Protein AF-A0A544ZKD7-F1 (afdb_monomer_lite)

Secondary structure (DSSP, 8-state):
--THHHHHHHHHHHTTT-PPP--TTEEEEEEEE-TTT--EEEEEEEPPPHHHHTTS----HHHH-------TT-EEEETTTTEEEETTEEE---HHHHHHHHHHHHSTT-EEEHHHHHHHHH----TTTHHHHHHHHHHHHHHHGGGGGGEEEETTTEEEE------

pLDDT: mean 72.64, std 19.74, range [38.5, 96.94]

Structure (mmCIF, N/CA/C/O backbone):
data_AF-A0A544ZKD7-F1
#
_entry.id   AF-A0A544ZKD7-F1
#
loop_
_atom_site.group_PDB
_atom_site.id
_atom_site.type_symbol
_atom_site.label_atom_id
_atom_site.label_alt_id
_atom_site.label_comp_id
_atom_site.label_asym_id
_atom_site.label_entity_id
_atom_site.label_seq_id
_atom_site.pdbx_PDB_ins_code
_atom_site.Cartn_x
_atom_site.Cartn_y
_atom_site.Cartn_z
_atom_site.occupancy
_atom_site.B_iso_or_equiv
_atom_site.auth_seq_id
_atom_site.auth_comp_id
_atom_site.auth_asym_id
_atom_site.auth_atom_id
_atom_site.pdbx_PDB_model_num
ATOM 1 N N . MET A 1 1 ? -15.721 11.057 -31.402 1.00 41.00 1 MET A N 1
ATOM 2 C CA . MET A 1 1 ? -16.627 9.895 -31.248 1.00 41.00 1 MET A CA 1
ATOM 3 C C . MET A 1 1 ? -17.469 10.115 -29.990 1.00 41.00 1 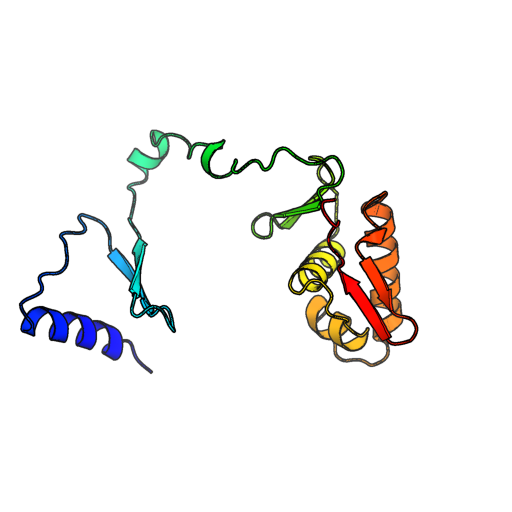MET A C 1
ATOM 5 O O . MET A 1 1 ? -17.256 9.462 -28.987 1.00 41.00 1 MET A O 1
ATOM 9 N N . SER A 1 2 ? -18.154 11.242 -29.825 1.00 38.53 2 SER A N 1
ATOM 10 C CA . SER A 1 2 ? -19.281 11.893 -30.520 1.00 38.53 2 SER A CA 1
ATOM 11 C C . SER A 1 2 ? -20.596 11.571 -29.805 1.00 38.53 2 SER A C 1
ATOM 13 O O . SER A 1 2 ? -21.111 10.464 -29.910 1.00 38.53 2 SER A O 1
ATOM 15 N N . HIS A 1 3 ? -21.087 12.584 -29.079 1.00 41.56 3 HIS A N 1
ATOM 16 C CA . HIS A 1 3 ? -22.333 12.727 -28.305 1.00 41.56 3 HIS A CA 1
ATOM 17 C C . HIS A 1 3 ? -23.618 12.206 -28.981 1.00 41.56 3 HIS A C 1
ATOM 19 O O . HIS A 1 3 ? -24.667 12.136 -28.346 1.00 41.56 3 HIS A O 1
ATOM 25 N N . GLN A 1 4 ? -23.536 11.824 -30.253 1.00 40.91 4 GLN A N 1
ATOM 26 C CA . GLN A 1 4 ? -24.646 11.381 -31.082 1.00 40.91 4 GLN A CA 1
ATOM 27 C C . GLN A 1 4 ? -25.286 10.075 -30.587 1.00 40.91 4 GLN A C 1
ATOM 29 O O . GLN A 1 4 ? -26.497 9.916 -30.667 1.00 40.91 4 GLN A O 1
ATOM 34 N N . ASN A 1 5 ? -24.500 9.175 -29.986 1.00 44.25 5 ASN A N 1
ATOM 35 C CA . ASN A 1 5 ? -24.995 7.854 -29.580 1.00 44.25 5 ASN A CA 1
ATOM 36 C C . ASN A 1 5 ? -26.015 7.898 -28.425 1.00 44.25 5 ASN A C 1
ATOM 38 O O . ASN A 1 5 ? -26.794 6.962 -28.267 1.00 44.25 5 ASN A O 1
ATOM 42 N N . VAL A 1 6 ? -26.001 8.955 -27.603 1.00 49.16 6 VAL A N 1
ATOM 43 C CA . VAL A 1 6 ? -26.881 9.077 -26.425 1.00 49.16 6 VAL A CA 1
ATOM 44 C C . VAL A 1 6 ? -28.243 9.652 -26.813 1.00 49.16 6 VAL A C 1
ATOM 46 O O . VAL A 1 6 ? -29.266 9.157 -26.349 1.00 49.16 6 VAL A O 1
ATOM 49 N N . ILE A 1 7 ? -28.266 10.648 -27.702 1.00 54.66 7 ILE A N 1
ATOM 50 C CA . ILE A 1 7 ? -29.507 11.260 -28.198 1.00 54.66 7 ILE A CA 1
ATOM 51 C C . ILE A 1 7 ? -30.290 10.246 -29.045 1.00 54.66 7 ILE A C 1
ATOM 53 O O . ILE A 1 7 ? -31.476 10.036 -28.792 1.00 54.66 7 ILE A O 1
ATOM 57 N N . ASP A 1 8 ? -29.610 9.522 -29.941 1.00 51.91 8 ASP A N 1
ATOM 58 C CA . ASP A 1 8 ? -30.237 8.494 -30.785 1.00 51.91 8 ASP A CA 1
ATOM 59 C C . ASP A 1 8 ? -30.864 7.354 -29.960 1.00 51.91 8 ASP A C 1
ATOM 61 O O . ASP A 1 8 ? -31.892 6.792 -30.340 1.00 51.91 8 ASP A O 1
ATOM 65 N N . PHE A 1 9 ? -30.274 7.005 -28.809 1.00 54.34 9 PHE A N 1
ATOM 66 C CA . PHE A 1 9 ? -30.819 5.980 -27.912 1.00 54.34 9 PHE A CA 1
ATOM 67 C C . PHE A 1 9 ? -32.106 6.441 -27.211 1.00 54.34 9 PHE A C 1
ATOM 69 O O . PHE A 1 9 ? -33.032 5.647 -27.032 1.00 54.34 9 PHE A O 1
ATOM 76 N N . VAL A 1 10 ? -32.178 7.719 -26.829 1.00 54.19 10 VAL A N 1
ATOM 77 C CA . VAL A 1 10 ? -33.346 8.313 -26.158 1.00 54.19 10 VAL A CA 1
ATOM 78 C C . VAL A 1 10 ? -34.516 8.482 -27.133 1.00 54.19 10 VAL A C 1
ATOM 80 O O . VAL A 1 10 ? -35.651 8.155 -26.783 1.00 54.19 10 VAL A O 1
ATOM 83 N N . GLU A 1 11 ? -34.245 8.913 -28.365 1.00 53.81 11 GLU A N 1
ATOM 84 C CA . GLU A 1 11 ? -35.252 9.061 -29.428 1.00 53.81 11 GLU A CA 1
ATOM 85 C C . GLU A 1 11 ? -35.857 7.702 -29.818 1.00 53.81 11 GLU A C 1
ATOM 87 O O . GLU A 1 11 ? -37.075 7.523 -29.790 1.00 53.81 11 GLU A O 1
ATOM 92 N N . ARG A 1 12 ? -35.010 6.688 -30.047 1.00 58.94 12 ARG A N 1
ATOM 93 C CA . ARG A 1 12 ? -35.439 5.337 -30.452 1.00 58.94 12 ARG A CA 1
ATOM 94 C C . ARG A 1 12 ? -36.296 4.623 -29.394 1.00 58.94 12 ARG A C 1
ATOM 96 O O . ARG A 1 12 ? -37.021 3.681 -29.715 1.00 58.94 12 ARG A O 1
ATOM 103 N N . ARG A 1 13 ? -36.222 5.043 -28.123 1.00 55.56 13 ARG A N 1
ATOM 104 C CA . ARG A 1 13 ? -37.064 4.513 -27.035 1.00 55.56 13 ARG A CA 1
ATOM 105 C C . ARG A 1 13 ? -38.445 5.171 -26.976 1.00 55.56 13 ARG A C 1
ATOM 107 O O . ARG A 1 13 ? -39.405 4.487 -26.626 1.00 55.56 13 ARG A O 1
ATOM 114 N N . ARG A 1 14 ? -38.556 6.451 -27.364 1.00 52.94 14 ARG A N 1
ATOM 115 C CA . ARG A 1 14 ? -39.847 7.152 -27.505 1.00 52.94 14 ARG A CA 1
ATOM 116 C C . ARG A 1 14 ? -40.708 6.523 -28.601 1.00 52.94 14 ARG A C 1
ATOM 118 O O . ARG A 1 14 ? -41.907 6.360 -28.411 1.00 52.94 14 ARG A O 1
ATOM 125 N N . GLU A 1 15 ? -40.091 6.088 -29.698 1.00 51.69 15 GLU A N 1
ATOM 126 C CA . GLU A 1 15 ? -40.775 5.405 -30.809 1.00 51.69 15 GLU A CA 1
ATOM 127 C C . GLU A 1 15 ? -41.359 4.032 -30.424 1.00 51.69 15 GLU A C 1
ATOM 129 O O . GLU A 1 15 ? -42.298 3.559 -31.059 1.00 51.69 15 GLU A O 1
ATOM 134 N N . GLN A 1 16 ? -40.848 3.396 -29.363 1.00 57.94 16 GLN A N 1
ATOM 135 C CA . GLN A 1 16 ? -41.310 2.084 -28.880 1.00 57.94 16 GLN A CA 1
ATOM 136 C C . GLN A 1 16 ? -42.444 2.180 -27.845 1.00 57.94 16 GLN A C 1
ATOM 138 O O . GLN A 1 16 ? -42.784 1.179 -27.215 1.00 57.94 16 GLN A O 1
ATOM 143 N N . GLY A 1 17 ? -43.024 3.370 -27.644 1.00 45.62 17 GLY A N 1
ATOM 144 C CA . GLY A 1 17 ? -44.158 3.578 -26.735 1.00 45.62 17 GLY A CA 1
ATOM 145 C C . GLY A 1 17 ? -43.826 3.387 -25.252 1.00 45.62 17 GLY A C 1
ATOM 146 O O . GLY A 1 17 ? -44.734 3.247 -24.438 1.00 45.62 17 GLY A O 1
ATOM 147 N N . ASN A 1 18 ? -42.539 3.364 -24.893 1.00 51.59 18 ASN A N 1
ATOM 148 C CA . ASN A 1 18 ? -42.088 3.215 -23.516 1.00 51.59 18 ASN A CA 1
ATOM 149 C C . ASN A 1 18 ? -41.668 4.594 -22.996 1.00 51.59 18 ASN A C 1
ATOM 151 O O . ASN A 1 18 ? -40.529 5.028 -23.197 1.00 51.59 18 ASN A O 1
ATOM 155 N N . GLU A 1 19 ? -42.623 5.317 -22.408 1.00 49.09 19 GLU A N 1
ATOM 156 C CA . GLU A 1 19 ? -42.383 6.652 -21.861 1.00 49.09 19 GLU A CA 1
ATOM 157 C C . GLU A 1 19 ? -41.297 6.560 -20.772 1.00 49.09 19 GLU A C 1
ATOM 159 O O . GLU A 1 19 ? -41.386 5.700 -19.888 1.00 49.09 19 GLU A O 1
ATOM 164 N N . PRO A 1 20 ? -40.220 7.368 -20.838 1.00 52.09 20 PRO A N 1
ATOM 165 C CA . PRO A 1 20 ? -39.251 7.392 -19.755 1.00 52.09 20 PRO A CA 1
ATOM 166 C C . PRO A 1 20 ? -39.979 7.801 -18.466 1.00 52.09 20 PRO A C 1
ATOM 168 O O . PRO A 1 20 ? -40.807 8.710 -18.515 1.00 52.09 20 PRO A O 1
ATOM 171 N N . PRO A 1 21 ? -39.703 7.140 -17.327 1.00 50.12 21 PRO A N 1
ATOM 172 C CA . PRO A 1 21 ? -40.334 7.501 -16.062 1.00 50.12 21 PRO A CA 1
ATOM 173 C C . PRO A 1 21 ? -40.102 8.991 -15.789 1.00 50.12 21 PRO A C 1
ATOM 175 O O . PRO A 1 21 ? -39.014 9.490 -16.068 1.00 50.12 21 PRO A O 1
ATOM 178 N N . ASP A 1 22 ? -41.108 9.700 -15.276 1.00 50.25 22 ASP A N 1
ATOM 179 C CA . ASP A 1 22 ? -40.953 11.102 -14.883 1.00 50.25 22 ASP A CA 1
ATOM 180 C C . ASP A 1 22 ? -39.903 11.195 -13.762 1.00 50.25 22 ASP A C 1
ATOM 182 O O . ASP A 1 22 ? -40.116 10.734 -12.639 1.00 50.25 22 ASP A O 1
ATOM 186 N N . LEU A 1 23 ? -38.721 11.716 -14.104 1.00 49.94 23 LEU A N 1
ATOM 187 C CA . LEU A 1 23 ? -37.556 11.794 -13.219 1.00 49.94 23 LEU A CA 1
ATOM 188 C C . LEU A 1 23 ? -37.493 13.116 -12.432 1.00 49.94 23 LEU A C 1
ATOM 190 O O . LEU A 1 23 ? -36.496 13.372 -11.751 1.00 49.94 23 LEU A O 1
ATOM 194 N N . GLY A 1 24 ? -38.521 13.970 -12.496 1.00 56.03 24 GLY A N 1
ATOM 195 C CA . GLY A 1 24 ? -38.484 15.284 -11.850 1.00 56.03 24 GLY A CA 1
ATOM 196 C C . GLY A 1 24 ? -37.251 16.107 -12.268 1.00 56.03 24 GLY A C 1
ATOM 197 O O . GLY A 1 24 ? -36.820 16.064 -13.415 1.00 56.03 24 GLY A O 1
ATOM 198 N N . GLN A 1 25 ? -36.635 16.849 -11.334 1.00 54.03 25 GLN A N 1
ATOM 199 C CA . GLN A 1 25 ? -35.436 17.687 -11.577 1.00 54.03 25 GLN A CA 1
ATOM 200 C C . GLN A 1 25 ? -34.127 16.884 -11.804 1.00 54.03 25 GLN A C 1
ATOM 202 O O . GLN A 1 25 ? -33.034 17.454 -11.798 1.00 54.03 25 GLN A O 1
ATOM 207 N N . GLY A 1 26 ? -34.206 15.559 -11.960 1.00 52.00 26 GLY A N 1
ATOM 208 C CA . GLY A 1 26 ? -33.056 14.680 -12.159 1.00 52.00 26 GLY A CA 1
ATOM 209 C C . GLY A 1 26 ? -32.664 14.546 -13.623 1.00 52.00 26 GLY A C 1
ATOM 210 O O . GLY A 1 26 ? -33.493 14.258 -14.478 1.00 52.00 26 GLY A O 1
ATOM 211 N N . SER A 1 27 ? -31.376 14.703 -13.923 1.00 64.12 27 SER A N 1
ATOM 212 C CA . SER A 1 27 ? -30.807 14.407 -15.239 1.00 64.12 27 SER A CA 1
ATOM 213 C C . SER A 1 27 ? -30.126 13.042 -15.218 1.00 64.12 27 SER A C 1
ATOM 215 O O . SER A 1 27 ? -29.302 12.759 -14.348 1.00 64.12 27 SER A O 1
ATOM 217 N N . VAL A 1 28 ? -30.436 12.183 -16.189 1.00 62.31 28 VAL A N 1
ATOM 218 C CA . VAL A 1 28 ? -29.719 10.912 -16.362 1.00 62.31 28 VAL A CA 1
ATOM 219 C C . VAL A 1 28 ? -28.299 11.221 -16.832 1.00 62.31 28 VAL A C 1
ATOM 221 O O . VAL A 1 28 ? -28.096 11.725 -17.932 1.00 62.31 28 VAL A O 1
ATOM 224 N N . LEU A 1 29 ? -27.315 10.931 -15.984 1.00 64.25 29 LEU A N 1
ATOM 225 C CA . LEU A 1 29 ? -25.898 11.180 -16.244 1.00 64.25 29 LEU A CA 1
ATOM 226 C C . LEU A 1 29 ? -25.233 9.998 -16.960 1.00 64.25 29 LEU A C 1
ATOM 228 O O . LEU A 1 29 ? -24.221 10.164 -17.636 1.00 64.25 29 LEU A O 1
ATOM 232 N N . GLY A 1 30 ? -25.795 8.796 -16.832 1.00 65.00 30 GLY A N 1
ATOM 233 C CA . GLY A 1 30 ? -25.262 7.619 -17.498 1.00 65.00 30 GLY A CA 1
ATOM 234 C C . GLY A 1 30 ? -26.186 6.420 -17.402 1.00 65.00 30 GLY A C 1
ATOM 235 O O . GLY A 1 30 ? -26.952 6.271 -16.456 1.00 65.00 30 GLY A O 1
ATOM 236 N N . VAL A 1 31 ? -26.101 5.552 -18.400 1.00 65.31 31 VAL A N 1
ATOM 237 C CA . VAL A 1 31 ? -26.854 4.304 -18.471 1.00 65.31 31 VAL A CA 1
ATOM 238 C C . VAL A 1 31 ? -25.851 3.219 -18.840 1.00 65.31 31 VAL A C 1
ATOM 240 O O . VAL A 1 31 ? -25.327 3.218 -19.952 1.00 65.31 31 VAL A O 1
ATOM 243 N N . LEU A 1 32 ? -25.523 2.341 -17.892 1.00 72.00 32 LEU A N 1
ATOM 244 C CA . LEU A 1 32 ? -24.506 1.306 -18.065 1.00 72.00 32 LEU A CA 1
ATOM 245 C C . LEU A 1 32 ? -25.170 -0.080 -18.105 1.00 72.00 32 LEU A C 1
ATOM 247 O O . LEU A 1 32 ? -25.797 -0.475 -17.118 1.00 72.00 32 LEU A O 1
ATOM 251 N N . PRO A 1 33 ? -25.057 -0.840 -19.210 1.00 59.25 33 PRO A N 1
ATOM 252 C CA . PRO A 1 33 ? -25.515 -2.225 -19.238 1.00 59.25 33 PRO A CA 1
ATOM 253 C C . PRO A 1 33 ? -24.671 -3.084 -18.292 1.00 59.25 33 PRO A C 1
ATOM 255 O O . PRO A 1 33 ? -23.442 -3.008 -18.304 1.00 59.25 33 PRO A O 1
ATOM 258 N N . VAL A 1 34 ? -25.334 -3.917 -17.489 1.00 79.56 34 VAL A N 1
ATOM 259 C CA . VAL A 1 34 ? -24.662 -4.868 -16.601 1.00 79.56 34 VAL A CA 1
ATOM 260 C C . VAL A 1 34 ? -24.547 -6.204 -17.343 1.00 79.56 34 VAL A C 1
ATOM 262 O O . VAL A 1 34 ? -25.576 -6.848 -17.593 1.00 79.56 34 VAL A O 1
ATOM 265 N N . PRO A 1 35 ? -23.332 -6.623 -17.751 1.00 60.00 35 PRO A N 1
ATOM 266 C CA . PRO A 1 35 ? -23.156 -7.855 -18.506 1.00 60.00 35 PRO A CA 1
ATOM 267 C C . PRO A 1 35 ? -23.659 -9.061 -17.705 1.00 60.00 35 PRO A C 1
ATOM 269 O O . PRO A 1 35 ? -23.632 -9.077 -16.477 1.00 60.00 35 PRO A O 1
ATOM 272 N N . GLU A 1 36 ? -24.171 -10.054 -18.428 1.00 61.56 36 GLU A N 1
ATOM 273 C CA . GLU A 1 36 ? -24.682 -11.330 -17.896 1.00 61.56 36 GLU A CA 1
ATOM 274 C C . GLU A 1 36 ? -25.959 -11.259 -17.043 1.00 61.56 36 GLU A C 1
ATOM 276 O O . GLU A 1 36 ? -26.454 -12.289 -16.596 1.00 61.56 36 GLU A O 1
ATOM 281 N N . THR A 1 37 ? -26.556 -10.072 -16.875 1.00 70.06 37 THR A N 1
ATOM 282 C CA . THR A 1 37 ? -27.798 -9.907 -16.089 1.00 70.06 37 THR A CA 1
ATOM 283 C C . THR A 1 37 ? -28.999 -9.459 -16.933 1.00 70.06 37 THR A C 1
ATOM 285 O O . THR A 1 37 ? -30.137 -9.549 -16.487 1.00 70.06 37 THR A O 1
ATOM 288 N N . GLY A 1 38 ? -28.770 -8.927 -18.142 1.00 66.62 38 GLY A N 1
ATOM 289 C CA . GLY A 1 38 ? -29.819 -8.303 -18.968 1.00 66.62 38 GLY A CA 1
ATOM 290 C C . GLY A 1 38 ? -30.381 -6.993 -18.390 1.00 66.62 38 GLY A C 1
ATOM 291 O O . GLY A 1 38 ? -31.287 -6.398 -18.968 1.00 66.62 38 GLY A O 1
ATOM 292 N N . ALA A 1 39 ? -29.837 -6.534 -17.261 1.00 59.06 39 ALA A N 1
ATOM 293 C CA . ALA A 1 39 ? -30.246 -5.330 -16.559 1.00 59.06 39 ALA A CA 1
ATOM 294 C C . ALA A 1 39 ? -29.408 -4.118 -16.984 1.00 59.06 39 ALA A C 1
ATOM 296 O O . ALA A 1 39 ? -28.278 -4.235 -17.465 1.00 59.06 39 ALA A O 1
ATOM 297 N N . VAL A 1 40 ? -29.963 -2.931 -16.758 1.00 53.38 40 VAL A N 1
ATOM 298 C CA . VAL A 1 40 ? -29.315 -1.662 -17.070 1.00 53.38 40 VAL A CA 1
ATOM 299 C C . VAL A 1 40 ? -29.284 -0.796 -15.816 1.00 53.38 40 VAL A C 1
ATOM 301 O O . VAL A 1 40 ? -30.323 -0.542 -15.208 1.00 53.38 40 VAL A O 1
ATOM 304 N N . LEU A 1 41 ? -28.092 -0.342 -15.434 1.00 61.09 41 LEU A N 1
ATOM 305 C CA . LEU A 1 41 ? -27.890 0.584 -14.327 1.00 61.09 41 LEU A CA 1
ATOM 306 C C . LEU A 1 41 ? -28.059 2.020 -14.830 1.00 61.09 41 LEU A C 1
ATOM 308 O O . LEU A 1 41 ? -27.287 2.470 -15.674 1.00 61.09 41 LEU A O 1
ATOM 312 N N . MET A 1 42 ? -29.045 2.747 -14.303 1.00 61.44 42 MET A N 1
ATOM 313 C CA . MET A 1 42 ? -29.209 4.178 -14.574 1.00 61.44 42 MET A CA 1
ATOM 314 C C . MET A 1 42 ? -28.594 5.009 -13.449 1.00 61.44 42 MET A C 1
ATOM 316 O O . MET A 1 42 ? -28.917 4.824 -12.278 1.00 61.44 42 MET A O 1
ATOM 320 N N . ILE A 1 43 ? -27.717 5.935 -13.818 1.00 66.00 43 ILE A N 1
ATOM 321 C CA . ILE A 1 43 ? -27.105 6.925 -12.936 1.00 66.00 43 ILE A CA 1
ATOM 322 C C . ILE A 1 43 ? -27.843 8.238 -13.171 1.00 66.00 43 ILE A C 1
ATOM 324 O O . ILE A 1 43 ? -27.776 8.800 -14.263 1.00 66.00 43 ILE A O 1
ATOM 328 N N . VAL A 1 44 ? -28.543 8.724 -12.150 1.00 61.28 44 VAL A N 1
ATOM 329 C CA . VAL A 1 44 ? -29.295 9.984 -12.200 1.00 61.28 44 VAL A CA 1
ATOM 330 C C . VAL A 1 44 ? -28.627 10.986 -11.267 1.00 61.28 44 VAL A C 1
ATOM 332 O O . VAL A 1 44 ? -28.424 10.699 -10.090 1.00 61.28 44 VAL A O 1
ATOM 335 N N . GLY A 1 45 ? -28.258 12.146 -11.803 1.00 49.25 45 GLY A N 1
ATOM 336 C CA . GLY A 1 45 ? -27.773 13.284 -11.033 1.00 49.25 45 GLY A CA 1
ATOM 337 C C . GLY A 1 45 ? -28.899 14.285 -10.801 1.00 49.25 45 GLY A C 1
ATOM 338 O O . GLY A 1 45 ? -29.670 14.568 -11.713 1.00 49.25 45 GLY A O 1
ATOM 339 N N . TYR A 1 46 ? -28.980 14.845 -9.599 1.00 61.91 46 TYR A N 1
ATOM 340 C CA . TYR A 1 46 ? -29.906 15.930 -9.276 1.00 61.91 46 TYR A CA 1
ATOM 341 C C . TYR A 1 46 ? -29.107 17.179 -8.917 1.00 61.91 46 TYR A C 1
ATOM 343 O O . TYR A 1 46 ? -28.092 17.096 -8.223 1.00 61.91 46 TYR A O 1
ATOM 351 N N . LEU A 1 47 ? -29.570 18.334 -9.385 1.00 50.31 47 LEU A N 1
ATOM 352 C CA . LEU A 1 47 ? -29.042 19.634 -8.988 1.00 50.31 47 LEU A CA 1
ATOM 353 C C . LEU A 1 47 ? -29.840 20.128 -7.784 1.00 50.31 47 LEU A C 1
ATOM 355 O O . LEU A 1 47 ? -31.049 20.316 -7.872 1.00 50.31 47 LEU A O 1
ATOM 359 N N . VAL A 1 48 ? -29.159 20.325 -6.656 1.00 51.03 48 VAL A N 1
ATOM 360 C CA . VAL A 1 48 ? -29.774 20.866 -5.440 1.00 51.03 48 VAL A CA 1
ATOM 361 C C . VAL A 1 48 ? -29.458 22.363 -5.360 1.00 51.03 48 VAL A C 1
ATOM 363 O O . VAL A 1 48 ? -28.282 22.731 -5.426 1.00 51.03 48 VAL A O 1
ATOM 366 N N . PRO A 1 49 ? -30.465 23.246 -5.221 1.00 44.16 49 PRO A N 1
ATOM 367 C CA . PRO A 1 49 ? -30.218 24.666 -5.019 1.00 44.16 49 PRO A CA 1
ATOM 368 C C . PRO A 1 49 ? -29.475 24.894 -3.698 1.00 44.16 49 PRO A C 1
ATOM 370 O O . PRO A 1 49 ? -29.853 24.344 -2.664 1.00 44.16 49 PRO A O 1
ATOM 373 N N . ALA A 1 50 ? -28.453 25.752 -3.713 1.00 45.75 50 ALA A N 1
ATOM 374 C CA . ALA A 1 50 ? -27.582 26.007 -2.559 1.00 45.75 50 ALA A CA 1
ATOM 375 C C . ALA A 1 50 ? -28.338 26.429 -1.281 1.00 45.75 50 ALA A C 1
ATOM 377 O O . ALA A 1 50 ? -27.892 26.131 -0.179 1.00 45.75 50 ALA A O 1
ATOM 378 N N . ALA A 1 51 ? -29.506 27.063 -1.420 1.00 45.09 51 ALA A N 1
ATOM 379 C CA . ALA A 1 51 ? -30.363 27.446 -0.296 1.00 45.09 51 ALA A CA 1
ATOM 380 C C . ALA A 1 51 ? -30.976 26.243 0.447 1.00 45.09 51 ALA A C 1
ATOM 382 O O . ALA A 1 51 ? -31.193 26.320 1.649 1.00 45.09 51 ALA A O 1
ATOM 383 N N . VAL A 1 52 ? -31.217 25.127 -0.251 1.00 47.56 52 VAL A N 1
ATOM 384 C CA . VAL A 1 52 ? -31.714 23.874 0.345 1.00 47.56 52 VAL A CA 1
ATOM 385 C C . VAL A 1 52 ? -30.557 23.046 0.909 1.00 47.56 52 VAL A C 1
ATOM 387 O O . VAL A 1 52 ? -30.760 22.274 1.832 1.00 47.56 52 VAL A O 1
ATOM 390 N N . ALA A 1 53 ? -29.325 23.235 0.424 1.00 48.91 53 ALA A N 1
ATOM 391 C CA . ALA A 1 53 ? -28.147 22.535 0.944 1.00 48.91 53 ALA A CA 1
ATOM 392 C C . ALA A 1 53 ? -27.788 22.925 2.392 1.00 48.91 53 ALA A C 1
ATOM 394 O O . ALA A 1 53 ? -27.129 22.149 3.076 1.00 48.91 53 ALA A O 1
ATOM 395 N N . ALA A 1 54 ? -28.223 24.102 2.858 1.00 49.62 54 ALA A N 1
ATOM 396 C CA . ALA A 1 54 ? -27.976 24.580 4.220 1.00 49.62 54 ALA A CA 1
ATOM 397 C C . ALA A 1 54 ? -28.921 23.972 5.276 1.00 49.62 54 ALA A C 1
ATOM 399 O O . ALA A 1 54 ? -28.569 23.958 6.450 1.00 49.62 54 ALA A O 1
ATOM 400 N N . ASP A 1 55 ? -30.089 23.474 4.855 1.00 42.81 55 ASP A N 1
ATOM 401 C CA . ASP A 1 55 ? -31.108 22.835 5.712 1.00 42.81 55 ASP A CA 1
ATOM 402 C C . ASP A 1 55 ? -31.396 21.385 5.275 1.00 42.81 55 ASP A C 1
ATOM 404 O O . ASP A 1 55 ? -32.308 20.714 5.759 1.00 42.81 55 ASP A O 1
ATOM 408 N N . ALA A 1 56 ? -30.605 20.877 4.324 1.00 44.03 56 ALA A N 1
ATOM 409 C CA . ALA A 1 56 ? -30.589 19.468 3.992 1.00 44.03 56 ALA A CA 1
ATOM 410 C C . ALA A 1 56 ? -30.153 18.713 5.253 1.00 44.03 56 ALA A C 1
ATOM 412 O O . ALA A 1 56 ? -29.177 19.132 5.883 1.00 44.03 56 ALA A O 1
ATOM 413 N N . PRO A 1 57 ? -30.829 17.611 5.634 1.00 47.16 57 PRO A N 1
ATOM 414 C CA . PRO A 1 57 ? -30.317 16.773 6.703 1.00 47.16 57 PRO A CA 1
ATOM 415 C C . PRO A 1 57 ? -28.877 16.440 6.330 1.00 47.16 57 PRO A C 1
ATOM 417 O O . PRO A 1 57 ? -28.651 15.938 5.222 1.00 47.16 57 PRO A O 1
ATOM 420 N N . GLU A 1 58 ? -27.918 16.772 7.208 1.00 42.56 58 GLU A N 1
ATOM 421 C CA . GLU A 1 58 ? -26.547 16.291 7.053 1.00 42.56 58 GLU A CA 1
ATOM 422 C C . 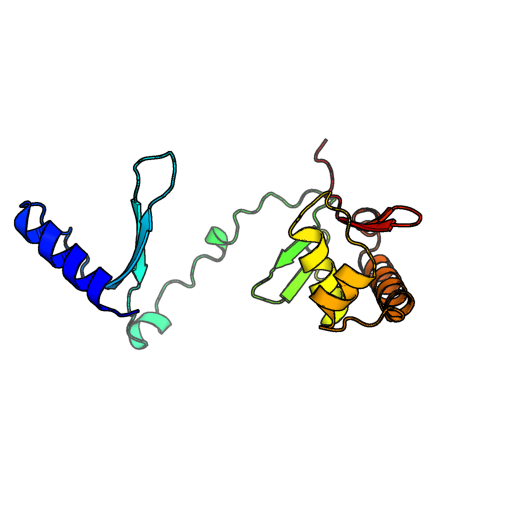GLU A 1 58 ? -26.668 14.827 6.637 1.00 42.56 58 GLU A C 1
ATOM 424 O O . GLU A 1 58 ? -27.412 14.089 7.305 1.00 42.56 58 GLU A O 1
ATOM 429 N N . PRO A 1 59 ? -26.069 14.422 5.497 1.00 48.69 59 PRO A N 1
ATOM 430 C CA . PRO A 1 59 ? -26.216 13.063 5.006 1.00 48.69 59 PRO A CA 1
ATOM 431 C C . PRO A 1 59 ? -25.940 12.173 6.203 1.00 48.69 59 PRO A C 1
ATOM 433 O O . PRO A 1 59 ? -24.886 12.361 6.820 1.00 48.69 59 PRO A O 1
ATOM 436 N N . PRO A 1 60 ? -26.891 11.314 6.625 1.00 47.44 60 PRO A N 1
ATOM 437 C CA . PRO A 1 60 ? -26.768 10.660 7.905 1.00 47.44 60 PRO A CA 1
ATOM 438 C C . PRO A 1 60 ? -25.415 9.982 7.877 1.00 47.44 60 PRO A C 1
ATOM 440 O O . PRO A 1 60 ? -25.172 9.120 7.029 1.00 47.44 60 PRO A O 1
ATOM 443 N N . ALA A 1 61 ? -24.519 10.392 8.778 1.00 50.72 61 ALA A N 1
ATOM 444 C CA . ALA A 1 61 ? -23.211 9.766 8.906 1.00 50.72 61 ALA A CA 1
ATOM 445 C C . ALA A 1 61 ? -23.380 8.234 9.003 1.00 50.72 61 ALA A C 1
ATOM 447 O O . ALA A 1 61 ? -22.504 7.478 8.599 1.00 50.72 61 ALA A O 1
ATOM 448 N N . ALA A 1 62 ? -24.566 7.783 9.436 1.00 44.16 62 ALA A N 1
ATOM 449 C CA . ALA A 1 62 ? -25.054 6.415 9.443 1.00 44.16 62 ALA A CA 1
ATOM 450 C C . ALA A 1 62 ? -25.101 5.677 8.078 1.00 44.16 62 ALA A C 1
ATOM 452 O O . ALA A 1 62 ? -24.925 4.463 8.065 1.00 44.16 62 ALA A O 1
ATOM 453 N N . ALA A 1 63 ? -25.284 6.338 6.928 1.00 43.69 63 ALA A N 1
ATOM 454 C CA . ALA A 1 63 ? -25.280 5.662 5.618 1.00 43.69 63 ALA A CA 1
ATOM 455 C C . ALA A 1 63 ? -23.857 5.287 5.156 1.00 43.69 63 ALA A C 1
ATOM 457 O O . ALA A 1 63 ? -23.665 4.256 4.511 1.00 43.69 63 ALA A O 1
ATOM 458 N N . LEU A 1 64 ? -22.850 6.072 5.564 1.00 47.47 64 LEU A N 1
ATOM 459 C CA . LEU A 1 64 ? -21.434 5.689 5.489 1.00 47.47 64 LEU A CA 1
ATOM 460 C C . LEU A 1 64 ? -21.046 4.719 6.620 1.00 47.47 64 LEU A C 1
ATOM 462 O O . LEU A 1 64 ? -20.085 3.967 6.488 1.00 47.47 64 LEU A O 1
ATOM 466 N N . GLN A 1 65 ? -21.835 4.652 7.697 1.00 50.47 65 GLN A N 1
ATOM 467 C CA . GLN A 1 65 ? -21.750 3.611 8.720 1.00 50.47 65 GLN A CA 1
ATOM 468 C C . GLN A 1 65 ? -22.557 2.358 8.340 1.00 50.47 65 GLN A C 1
ATOM 470 O O . GLN A 1 65 ? -23.247 1.780 9.184 1.00 50.47 65 GLN A O 1
ATOM 475 N N . ARG A 1 66 ? -22.300 1.765 7.163 1.00 42.88 66 ARG A N 1
ATOM 476 C CA . ARG A 1 66 ? -22.152 0.296 7.172 1.00 42.88 66 ARG A CA 1
ATOM 477 C C . ARG A 1 66 ? -20.895 -0.024 7.984 1.00 42.88 66 ARG A C 1
ATOM 479 O O . ARG A 1 66 ? -19.882 -0.473 7.465 1.00 42.88 66 ARG A O 1
ATOM 486 N N . ARG A 1 67 ? -20.967 0.257 9.287 1.00 48.19 67 ARG A N 1
ATOM 487 C CA . ARG A 1 67 ? -20.072 -0.243 10.305 1.00 48.19 67 ARG A CA 1
ATOM 488 C C . ARG A 1 67 ? -20.297 -1.746 10.291 1.00 48.19 67 ARG A C 1
ATOM 490 O O . ARG A 1 67 ? -21.161 -2.267 10.989 1.00 48.19 67 ARG A O 1
ATOM 497 N N . ALA A 1 68 ? -19.493 -2.449 9.497 1.00 44.94 68 ALA A N 1
ATOM 498 C CA . ALA A 1 68 ? -18.890 -3.639 10.060 1.00 44.94 68 ALA A CA 1
ATOM 499 C C . ALA A 1 68 ? -18.357 -3.181 11.422 1.00 44.94 68 ALA A C 1
ATOM 501 O O . ALA A 1 68 ? -17.572 -2.235 11.484 1.00 44.94 68 ALA A O 1
ATOM 502 N N . ALA A 1 69 ? -18.927 -3.700 12.511 1.00 45.22 69 ALA A N 1
ATOM 503 C CA . ALA A 1 69 ? -18.359 -3.464 13.828 1.00 45.22 69 ALA A CA 1
ATOM 504 C C . ALA A 1 69 ? -16.857 -3.756 13.692 1.00 45.22 69 ALA A C 1
ATOM 506 O O . ALA A 1 69 ? -16.550 -4.853 13.203 1.00 45.22 69 ALA A O 1
ATOM 507 N N . PRO A 1 70 ? -15.964 -2.787 13.982 1.00 45.75 70 PRO A N 1
ATOM 508 C CA . PRO A 1 70 ? -14.551 -2.955 13.707 1.00 45.75 70 PRO A CA 1
ATOM 509 C C . PRO A 1 70 ? -14.100 -4.210 14.433 1.00 45.75 70 PRO A C 1
ATOM 511 O O . PRO A 1 70 ? -14.152 -4.292 15.660 1.00 45.75 70 PRO A O 1
ATOM 514 N N . GLY A 1 71 ? -13.758 -5.231 13.650 1.00 48.72 71 GLY A N 1
ATOM 515 C CA . GLY A 1 71 ? -13.070 -6.383 14.200 1.00 48.72 71 GLY A CA 1
ATOM 516 C C . GLY A 1 71 ? -11.723 -5.896 14.714 1.00 48.72 71 GLY A C 1
ATOM 517 O O . GLY A 1 71 ? -11.142 -4.981 14.136 1.00 48.72 71 GLY A O 1
ATOM 518 N N . GLU A 1 72 ? -11.202 -6.522 15.763 1.00 48.41 72 GLU A N 1
ATOM 519 C CA . GLU A 1 72 ? -9.951 -6.152 16.452 1.00 48.41 72 GLU A CA 1
ATOM 520 C C . GLU A 1 72 ? -8.684 -6.186 15.552 1.00 48.41 72 GLU A C 1
ATOM 522 O O . GLU A 1 72 ? -7.572 -5.882 15.998 1.00 48.41 72 GLU A O 1
ATOM 527 N N . GLU A 1 73 ? -8.862 -6.506 14.263 1.00 61.88 73 GLU A N 1
ATOM 528 C CA . GLU A 1 73 ? -7.862 -6.539 13.205 1.00 61.88 73 GLU A CA 1
ATOM 529 C C . GLU A 1 73 ? -8.406 -5.969 11.874 1.00 61.88 73 GLU A C 1
ATOM 531 O O . GLU A 1 73 ? -8.384 -6.648 10.836 1.00 61.88 73 GLU A O 1
ATOM 536 N N . GLU A 1 74 ? -8.908 -4.734 11.848 1.00 81.75 74 GLU A N 1
ATOM 537 C CA . GLU A 1 74 ? -9.421 -4.110 10.617 1.00 81.75 74 GLU A CA 1
ATOM 538 C C . GLU A 1 74 ? -8.534 -2.947 10.151 1.00 81.75 74 GLU A C 1
ATOM 540 O O . GLU A 1 74 ? -8.399 -1.932 10.826 1.00 81.75 74 GLU A O 1
ATOM 545 N N . LEU A 1 75 ? -7.914 -3.103 8.975 1.00 87.75 75 LEU A N 1
ATOM 546 C CA . LEU A 1 75 ? -7.224 -2.027 8.260 1.00 87.75 75 LEU A CA 1
ATOM 547 C C . LEU A 1 75 ? -8.149 -1.540 7.144 1.00 87.75 75 LEU A C 1
ATOM 549 O O . LEU A 1 75 ? -8.467 -2.312 6.235 1.00 87.75 75 LEU A O 1
ATOM 553 N N . VAL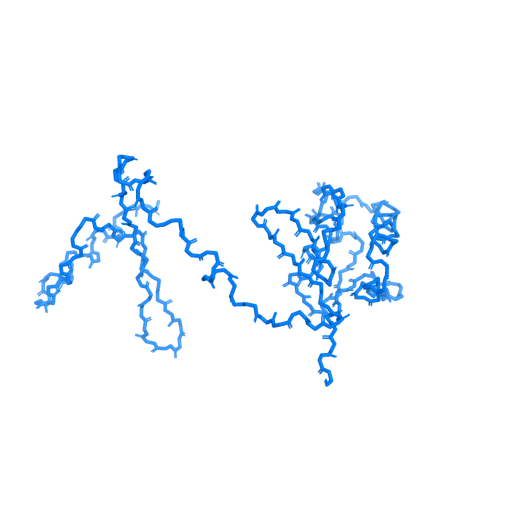 A 1 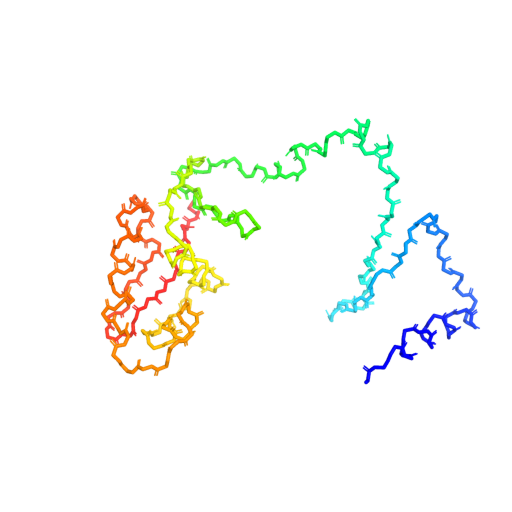76 ? -8.542 -0.273 7.210 1.00 88.88 76 VAL A N 1
ATOM 554 C CA . VAL A 1 76 ? -9.469 0.389 6.288 1.00 88.88 76 VAL A CA 1
ATOM 555 C C . VAL A 1 76 ? -8.732 1.489 5.532 1.00 88.88 76 VAL A C 1
ATOM 557 O O . VAL A 1 76 ? -7.971 2.251 6.125 1.00 88.88 76 VAL A O 1
ATOM 560 N N . LEU A 1 77 ? -8.962 1.585 4.223 1.00 87.69 77 LEU A N 1
ATOM 561 C CA . LEU A 1 77 ? -8.471 2.685 3.396 1.00 87.69 77 LEU A CA 1
ATOM 562 C C . LEU A 1 77 ? -9.656 3.505 2.888 1.00 87.69 77 LEU A C 1
ATOM 564 O O . LEU A 1 77 ? -10.515 2.985 2.177 1.00 87.69 77 LEU A O 1
ATOM 568 N N . ASP A 1 78 ? -9.663 4.791 3.212 1.00 85.88 78 ASP A N 1
ATOM 569 C CA . ASP A 1 78 ? -10.511 5.785 2.572 1.00 85.88 78 ASP A CA 1
ATOM 570 C C . ASP A 1 78 ? -9.743 6.399 1.397 1.00 85.88 78 ASP A C 1
ATOM 572 O O . ASP A 1 78 ? -8.836 7.216 1.567 1.00 85.88 78 ASP A O 1
ATOM 576 N N . ARG A 1 79 ? -10.091 5.973 0.182 1.00 87.56 79 ARG A N 1
ATOM 577 C CA . ARG A 1 79 ? -9.439 6.430 -1.054 1.00 87.56 79 ARG A CA 1
ATOM 578 C C . ARG A 1 79 ? -9.806 7.861 -1.429 1.00 87.56 79 ARG A C 1
ATOM 580 O O . ARG A 1 79 ? -8.995 8.533 -2.058 1.00 87.56 79 ARG A O 1
ATOM 587 N N . ALA A 1 80 ? -11.000 8.318 -1.053 1.00 83.00 80 ALA A N 1
ATOM 588 C CA . ALA A 1 80 ? -11.452 9.670 -1.355 1.00 83.00 80 ALA A CA 1
ATOM 589 C C . ALA A 1 80 ? -10.724 10.683 -0.463 1.00 83.00 80 ALA A C 1
ATOM 591 O O . ALA A 1 80 ? -10.205 11.678 -0.961 1.00 83.00 80 ALA A O 1
ATOM 592 N N . ALA A 1 81 ? -10.620 10.383 0.834 1.00 82.06 81 ALA A N 1
ATOM 593 C CA . ALA A 1 81 ? -9.896 11.212 1.794 1.00 82.06 81 ALA A CA 1
ATOM 594 C C . ALA A 1 81 ? -8.374 10.971 1.794 1.00 82.06 81 ALA A C 1
ATOM 596 O O . ALA A 1 81 ? -7.630 11.767 2.357 1.00 82.06 81 ALA A O 1
ATOM 597 N N . ARG A 1 82 ? -7.900 9.888 1.160 1.00 84.81 82 ARG A N 1
ATOM 598 C CA . ARG A 1 82 ? -6.503 9.410 1.201 1.00 84.81 82 ARG A CA 1
ATOM 599 C C . ARG A 1 82 ? -6.014 9.117 2.623 1.00 84.81 82 ARG A C 1
ATOM 601 O O . ARG A 1 82 ? -4.870 9.399 2.976 1.00 84.81 82 ARG A O 1
ATOM 608 N N . VAL A 1 83 ? -6.897 8.526 3.424 1.00 85.12 83 VAL A N 1
ATOM 609 C CA . VAL A 1 83 ? -6.683 8.221 4.841 1.00 85.12 83 VAL A CA 1
ATOM 610 C C . VAL A 1 83 ? -6.655 6.709 5.046 1.00 85.12 83 VAL A C 1
ATOM 612 O O . VAL A 1 83 ? -7.474 5.980 4.487 1.00 85.12 83 VAL A O 1
ATOM 615 N N . ALA A 1 84 ? -5.726 6.218 5.864 1.00 88.50 84 ALA A N 1
ATOM 616 C CA . ALA A 1 84 ? -5.699 4.825 6.304 1.00 88.50 84 ALA A CA 1
ATOM 617 C C . ALA A 1 84 ? -6.019 4.753 7.799 1.00 88.50 84 ALA A C 1
ATOM 619 O O . ALA A 1 84 ? -5.463 5.519 8.582 1.00 88.50 84 ALA A O 1
ATOM 620 N N . ARG A 1 85 ? -6.888 3.823 8.199 1.00 87.69 85 ARG A N 1
ATOM 621 C CA . ARG A 1 85 ? -7.227 3.568 9.603 1.00 87.69 85 ARG A CA 1
ATOM 622 C C . ARG A 1 85 ? -6.928 2.129 9.979 1.00 87.69 85 ARG A C 1
ATOM 624 O O . ARG A 1 85 ? 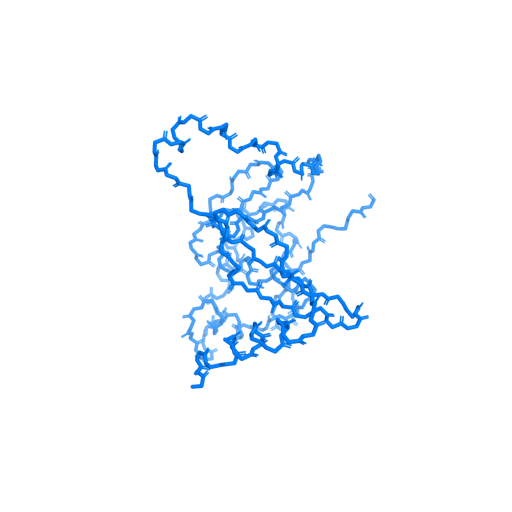-7.336 1.219 9.262 1.00 87.69 85 ARG A O 1
ATOM 631 N N . ALA A 1 86 ? -6.251 1.922 11.098 1.00 86.75 86 ALA A N 1
ATOM 632 C CA . ALA A 1 86 ? -6.069 0.617 11.716 1.00 86.75 86 ALA A CA 1
ATOM 633 C C . ALA A 1 86 ? -6.864 0.579 13.017 1.00 86.75 86 ALA A C 1
ATOM 635 O O . ALA A 1 86 ? -6.630 1.382 13.913 1.00 86.75 86 ALA A O 1
ATOM 636 N N . ASP A 1 87 ? -7.806 -0.357 13.108 1.00 84.44 87 ASP A N 1
ATOM 637 C CA . ASP A 1 87 ? -8.592 -0.614 14.320 1.00 84.44 87 ASP A CA 1
ATOM 638 C C . ASP A 1 87 ? -9.360 0.623 14.807 1.00 84.44 87 ASP A C 1
ATOM 640 O O . ASP A 1 87 ? -9.525 0.856 15.999 1.00 84.44 87 ASP A O 1
ATOM 644 N N . GLY A 1 88 ? -9.819 1.428 13.846 1.00 81.38 88 GLY A N 1
ATOM 645 C CA . GLY A 1 88 ? -10.532 2.682 14.085 1.00 81.38 88 GLY A CA 1
ATOM 646 C C . GLY A 1 88 ? -9.636 3.917 14.206 1.00 81.38 88 GLY A C 1
ATOM 647 O O . GLY A 1 88 ? -10.139 5.016 13.992 1.00 81.38 88 GLY A O 1
ATOM 648 N N . GLU A 1 89 ? -8.335 3.753 14.443 1.00 83.31 89 GLU A N 1
ATOM 649 C CA . GLU A 1 89 ? -7.380 4.857 14.594 1.00 83.31 89 GLU A CA 1
ATOM 650 C C . GLU A 1 89 ? -6.733 5.236 13.264 1.00 83.31 89 GLU A C 1
ATOM 652 O O . GLU A 1 89 ? -6.345 4.375 12.472 1.00 83.31 89 GLU A O 1
ATOM 657 N N . GLU A 1 90 ? -6.597 6.535 13.010 1.00 86.88 90 GLU A N 1
ATOM 658 C CA . GLU A 1 90 ? -5.941 7.043 11.809 1.00 86.88 90 GLU A CA 1
ATOM 659 C C . GLU A 1 90 ? -4.422 6.842 11.861 1.00 86.88 90 GLU A C 1
ATOM 661 O O . GLU A 1 90 ? -3.764 7.111 12.863 1.00 86.88 90 GLU A O 1
ATOM 666 N N . ILE A 1 91 ? -3.856 6.360 10.755 1.00 89.25 91 ILE A N 1
ATOM 667 C CA . ILE A 1 91 ? -2.420 6.165 10.589 1.00 89.25 91 ILE A CA 1
ATOM 668 C C . ILE A 1 91 ? -1.891 7.277 9.692 1.00 89.25 91 ILE A C 1
ATOM 670 O O . ILE A 1 91 ? -2.233 7.352 8.510 1.00 89.25 91 ILE A O 1
ATOM 674 N N . GLU A 1 92 ? -0.975 8.084 10.221 1.00 88.12 92 GLU A N 1
ATOM 675 C CA . GLU A 1 92 ? -0.301 9.123 9.445 1.00 88.12 92 GLU A CA 1
ATOM 676 C C . GLU A 1 92 ? 0.648 8.517 8.402 1.00 88.12 92 GLU A C 1
ATOM 678 O O . GLU A 1 92 ? 1.818 8.212 8.666 1.00 88.12 92 GLU A O 1
ATOM 683 N N . LEU A 1 93 ? 0.164 8.354 7.174 1.00 86.50 93 LEU A N 1
ATOM 684 C CA . LEU A 1 93 ? 0.965 7.927 6.032 1.00 86.50 93 LEU A CA 1
ATOM 685 C C . LEU A 1 93 ? 1.382 9.133 5.190 1.00 86.50 93 LEU A C 1
ATOM 687 O O . LEU A 1 93 ? 0.618 10.063 4.959 1.00 86.50 93 LEU A O 1
ATOM 691 N N . THR A 1 94 ? 2.611 9.104 4.679 1.00 89.75 94 THR A N 1
ATOM 692 C CA . THR A 1 94 ? 3.000 10.028 3.607 1.00 89.75 94 THR A CA 1
ATOM 693 C C . THR A 1 94 ? 2.244 9.681 2.327 1.00 89.75 94 THR A C 1
ATOM 695 O O . THR A 1 94 ? 1.784 8.552 2.151 1.00 89.75 94 THR A O 1
ATOM 698 N N . PHE A 1 95 ? 2.211 10.616 1.375 1.00 89.56 95 PHE A N 1
ATOM 699 C CA . PHE A 1 95 ? 1.584 10.401 0.070 1.00 89.56 95 PHE A CA 1
ATOM 700 C C . PHE A 1 95 ? 2.010 9.077 -0.589 1.00 89.56 95 PHE A C 1
ATOM 702 O O . PHE A 1 95 ? 1.162 8.289 -0.993 1.00 89.56 95 PHE A O 1
ATOM 709 N N . ARG A 1 96 ? 3.321 8.797 -0.656 1.00 92.25 96 ARG A N 1
ATOM 710 C CA . ARG A 1 96 ? 3.841 7.585 -1.315 1.00 92.25 96 ARG A CA 1
ATOM 711 C C . ARG A 1 96 ? 3.592 6.311 -0.515 1.00 92.25 96 ARG A C 1
ATOM 713 O O . ARG A 1 96 ? 3.425 5.254 -1.109 1.00 92.25 96 ARG A O 1
ATOM 720 N N . GLU A 1 97 ? 3.572 6.389 0.812 1.00 93.12 97 GLU A N 1
ATOM 721 C CA . GLU A 1 97 ? 3.222 5.237 1.652 1.00 93.12 97 GLU A CA 1
ATOM 722 C C . GLU A 1 97 ? 1.748 4.860 1.479 1.00 93.12 97 GLU A C 1
ATOM 724 O O . GLU A 1 97 ? 1.444 3.674 1.363 1.00 93.12 97 GLU A O 1
ATOM 729 N N . PHE A 1 98 ? 0.858 5.856 1.403 1.00 94.25 98 PHE A N 1
ATOM 730 C CA . PHE A 1 98 ? -0.558 5.636 1.121 1.00 94.25 98 PHE A CA 1
ATOM 731 C C . PHE A 1 98 ? -0.763 5.039 -0.274 1.00 94.25 98 PHE A C 1
ATOM 733 O O . PHE A 1 98 ? -1.383 3.990 -0.387 1.00 94.25 98 PHE A O 1
ATOM 740 N N . GLU A 1 99 ? -0.189 5.645 -1.319 1.00 95.25 99 GLU A N 1
ATOM 741 C CA . GLU A 1 99 ? -0.296 5.131 -2.696 1.00 95.25 99 GLU A CA 1
ATOM 742 C C . GLU A 1 99 ? 0.212 3.692 -2.812 1.00 95.25 99 GLU A C 1
ATOM 744 O O . GLU A 1 99 ? -0.407 2.854 -3.460 1.00 95.25 99 GLU A O 1
ATOM 749 N N . LEU A 1 100 ? 1.333 3.380 -2.154 1.00 95.56 100 LEU A N 1
ATOM 750 C CA . LEU A 1 100 ? 1.879 2.029 -2.148 1.00 95.56 100 LEU A CA 1
ATOM 751 C C . LEU A 1 100 ? 0.928 1.035 -1.474 1.00 95.56 100 LEU A C 1
ATOM 753 O O . LEU A 1 100 ? 0.743 -0.073 -1.980 1.00 95.56 100 LEU A O 1
ATOM 757 N N . LEU A 1 101 ? 0.335 1.414 -0.340 1.00 96.00 101 LEU A N 1
ATOM 758 C CA . LEU A 1 101 ? -0.638 0.580 0.359 1.00 96.00 101 LEU A CA 1
ATOM 759 C C . LEU A 1 101 ? -1.911 0.391 -0.473 1.00 96.00 101 LEU A C 1
ATOM 761 O O . LEU A 1 101 ? -2.377 -0.740 -0.616 1.00 96.00 101 LEU A O 1
ATOM 765 N N . ASP A 1 102 ? -2.444 1.471 -1.043 1.00 95.62 102 ASP A N 1
ATOM 766 C CA . ASP A 1 102 ? -3.646 1.441 -1.870 1.00 95.62 102 ASP A CA 1
ATOM 767 C C . ASP A 1 102 ? -3.437 0.560 -3.101 1.00 95.62 102 ASP A C 1
ATOM 769 O O . ASP A 1 102 ? -4.188 -0.393 -3.316 1.00 95.62 102 ASP A O 1
ATOM 773 N N . TYR A 1 103 ? -2.339 0.772 -3.826 1.00 96.19 103 TYR A N 1
ATOM 774 C CA . TYR A 1 103 ? -2.013 -0.011 -5.009 1.00 96.19 103 TYR A CA 1
ATOM 775 C C . TYR A 1 103 ? -1.860 -1.502 -4.690 1.00 96.19 103 TYR A C 1
ATOM 777 O O . TYR A 1 103 ? -2.459 -2.343 -5.363 1.00 96.19 103 TYR A O 1
ATOM 785 N N . LEU A 1 104 ? -1.124 -1.854 -3.629 1.00 94.88 104 LEU A N 1
ATOM 786 C CA . LEU A 1 104 ? -0.981 -3.248 -3.198 1.00 94.88 104 LEU A CA 1
ATOM 787 C C . LEU A 1 104 ? -2.329 -3.859 -2.780 1.00 94.88 104 LEU A C 1
ATOM 789 O O . LEU A 1 104 ? -2.592 -5.023 -3.086 1.00 94.88 104 LEU A O 1
ATOM 793 N N . SER A 1 105 ? -3.174 -3.096 -2.083 1.00 94.31 105 SER A N 1
ATOM 794 C CA . SER A 1 105 ? -4.478 -3.559 -1.592 1.00 94.31 105 SER A CA 1
ATOM 795 C C . SER A 1 105 ? -5.567 -3.611 -2.668 1.00 94.31 105 SER A C 1
ATOM 797 O O . SER A 1 105 ? -6.562 -4.308 -2.477 1.00 94.31 105 SER A O 1
ATOM 799 N N . SER A 1 106 ? -5.372 -2.940 -3.810 1.00 92.81 106 SER A N 1
ATOM 800 C CA . SER A 1 106 ? -6.309 -2.941 -4.943 1.00 92.81 106 SER A CA 1
ATOM 801 C C . SER A 1 106 ? -6.517 -4.332 -5.555 1.00 92.81 106 SER A C 1
ATOM 803 O O . SER A 1 106 ? -7.607 -4.635 -6.036 1.00 92.81 106 SER A O 1
ATOM 805 N N . ALA A 1 107 ? -5.502 -5.202 -5.481 1.00 91.75 107 ALA A N 1
ATOM 806 C CA . ALA A 1 107 ? -5.569 -6.592 -5.923 1.00 91.75 107 ALA A CA 1
ATOM 807 C C . ALA A 1 107 ? -4.983 -7.538 -4.853 1.00 91.75 107 ALA A C 1
ATOM 809 O O . ALA A 1 107 ? -3.832 -7.979 -4.963 1.00 91.75 107 ALA A O 1
ATOM 810 N N . PRO A 1 108 ? -5.761 -7.879 -3.807 1.00 91.81 108 PRO A N 1
ATOM 811 C CA . PRO A 1 108 ? -5.315 -8.762 -2.735 1.00 91.81 108 PRO A CA 1
ATOM 812 C C . PRO A 1 108 ? -4.759 -10.097 -3.249 1.00 91.81 108 PRO A C 1
ATOM 814 O O . PRO A 1 108 ? -5.344 -10.751 -4.108 1.00 91.81 108 PRO A O 1
ATOM 817 N N . GLY A 1 109 ? -3.617 -10.521 -2.711 1.00 90.44 109 GLY A N 1
ATOM 818 C CA . GLY A 1 109 ? -2.936 -11.762 -3.086 1.00 90.44 109 GLY A CA 1
ATOM 819 C C . GLY A 1 109 ? -2.050 -11.662 -4.331 1.00 90.44 109 GLY A C 1
ATOM 820 O O . GLY A 1 109 ? -1.167 -12.510 -4.493 1.00 90.44 109 GLY A O 1
ATOM 821 N N . ARG A 1 110 ? -2.209 -10.625 -5.165 1.00 94.56 110 ARG A N 1
ATOM 822 C CA . ARG A 1 110 ? -1.355 -10.399 -6.336 1.00 94.56 110 ARG A CA 1
ATOM 823 C C . ARG A 1 110 ? 0.045 -9.968 -5.910 1.00 94.56 110 ARG A C 1
ATOM 825 O O . ARG A 1 110 ? 0.214 -9.111 -5.046 1.00 94.56 110 ARG A O 1
ATOM 832 N N . VAL A 1 111 ? 1.055 -10.568 -6.537 1.00 95.81 111 VAL A N 1
ATOM 833 C CA . VAL A 1 111 ? 2.460 -10.212 -6.321 1.00 95.81 111 VAL A CA 1
ATOM 834 C C . VAL A 1 111 ? 2.875 -9.158 -7.336 1.00 95.81 111 VAL A C 1
ATOM 836 O O . VAL A 1 111 ? 2.691 -9.347 -8.538 1.00 95.81 111 VAL A O 1
ATOM 839 N N . TYR A 1 112 ? 3.472 -8.081 -6.840 1.00 95.50 112 TYR A N 1
ATOM 840 C CA . TYR A 1 112 ? 4.070 -7.027 -7.642 1.00 95.50 112 TYR A CA 1
ATOM 841 C C . TYR A 1 112 ? 5.578 -7.023 -7.440 1.00 95.50 112 TYR A C 1
ATOM 843 O O . TYR A 1 112 ? 6.068 -7.020 -6.305 1.00 95.50 112 TYR A O 1
ATOM 851 N N . ASN A 1 113 ? 6.322 -7.018 -8.541 1.00 94.56 113 ASN A N 1
ATOM 852 C CA . ASN A 1 113 ? 7.763 -6.831 -8.491 1.00 94.56 113 ASN A CA 1
ATOM 853 C C . ASN A 1 113 ? 8.119 -5.351 -8.263 1.00 94.56 113 ASN A C 1
ATOM 855 O O . ASN A 1 113 ? 7.286 -4.452 -8.386 1.00 94.56 113 ASN A O 1
ATOM 859 N N . ARG A 1 114 ? 9.378 -5.090 -7.914 1.00 92.62 114 ARG A N 1
ATOM 860 C CA . ARG A 1 114 ? 9.846 -3.737 -7.576 1.00 92.62 114 ARG A CA 1
ATOM 861 C C . ARG A 1 114 ? 9.699 -2.742 -8.725 1.00 92.62 114 ARG A C 1
ATOM 863 O O . ARG A 1 114 ? 9.286 -1.617 -8.479 1.00 92.62 114 ARG A O 1
ATOM 870 N N . ARG A 1 115 ? 9.969 -3.163 -9.965 1.00 90.94 115 ARG A N 1
ATOM 871 C CA . ARG A 1 115 ? 9.799 -2.317 -11.157 1.00 90.94 115 ARG A CA 1
ATOM 872 C C . ARG A 1 115 ? 8.338 -1.933 -11.375 1.00 90.94 115 ARG A C 1
ATOM 874 O O . ARG A 1 115 ? 8.052 -0.779 -11.654 1.00 90.94 115 ARG A O 1
ATOM 881 N N . GLN A 1 116 ? 7.411 -2.874 -11.198 1.00 93.00 116 GLN A N 1
ATOM 882 C CA . GLN A 1 116 ? 5.971 -2.619 -11.299 1.00 93.00 116 GLN A CA 1
ATOM 883 C C . GLN A 1 116 ? 5.501 -1.617 -10.246 1.00 93.00 116 GLN A C 1
ATOM 885 O O . GLN A 1 116 ? 4.713 -0.733 -10.559 1.00 93.00 116 GLN A O 1
ATOM 890 N N . LEU A 1 117 ? 5.991 -1.743 -9.010 1.00 92.62 117 LEU A N 1
ATOM 891 C CA . LEU A 1 117 ? 5.668 -0.798 -7.940 1.00 92.62 117 LEU A CA 1
ATOM 892 C C . LEU A 1 117 ? 6.279 0.581 -8.201 1.00 92.62 117 LEU A C 1
ATOM 894 O O . LEU A 1 117 ? 5.621 1.586 -7.956 1.00 92.62 117 LEU A O 1
ATOM 898 N N . MET A 1 118 ? 7.498 0.634 -8.743 1.00 91.81 118 MET A N 1
ATOM 899 C CA . MET A 1 118 ? 8.145 1.886 -9.130 1.00 91.81 118 MET A CA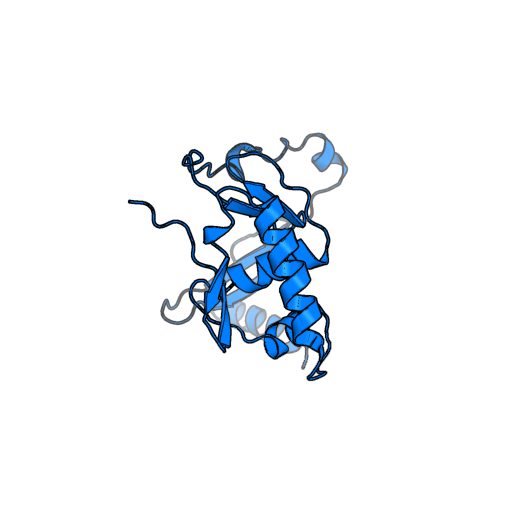 1
ATOM 900 C C . MET A 1 118 ? 7.369 2.608 -10.239 1.00 91.81 118 MET A C 1
ATOM 902 O O . MET A 1 118 ? 7.078 3.794 -10.111 1.00 91.81 118 MET A O 1
ATOM 906 N N . ALA A 1 119 ? 6.950 1.877 -11.272 1.00 90.12 119 ALA A N 1
ATOM 907 C CA . ALA A 1 119 ? 6.154 2.430 -12.360 1.00 90.12 119 ALA A CA 1
ATOM 908 C C . ALA A 1 119 ? 4.783 2.911 -11.866 1.00 90.12 119 ALA A C 1
ATOM 910 O O . ALA A 1 119 ? 4.400 4.043 -12.127 1.00 90.12 119 ALA A O 1
ATOM 911 N N . ALA A 1 120 ? 4.066 2.090 -11.097 1.00 90.06 120 ALA A N 1
ATOM 912 C CA . ALA A 1 120 ? 2.711 2.422 -10.666 1.00 90.06 120 ALA A CA 1
ATOM 913 C C . ALA A 1 120 ? 2.657 3.575 -9.655 1.00 90.06 120 ALA A C 1
ATOM 915 O O . ALA A 1 120 ? 1.774 4.421 -9.737 1.00 90.06 120 ALA A O 1
ATOM 916 N N . VAL A 1 121 ? 3.582 3.603 -8.691 1.00 92.06 121 VAL A N 1
ATOM 917 C CA . VAL A 1 121 ? 3.512 4.540 -7.561 1.00 92.06 121 VAL A CA 1
ATOM 918 C C . VAL A 1 121 ? 4.433 5.736 -7.746 1.00 92.06 121 VAL A C 1
ATOM 920 O O . VAL A 1 121 ? 4.165 6.766 -7.146 1.00 92.06 121 VAL A O 1
ATOM 923 N N . TRP A 1 122 ? 5.502 5.652 -8.542 1.00 88.31 122 TRP A N 1
ATOM 924 C CA . TRP A 1 122 ? 6.438 6.766 -8.767 1.00 88.31 122 TRP A CA 1
ATOM 925 C C . TRP A 1 122 ? 6.493 7.256 -10.216 1.00 88.31 122 TRP A C 1
ATOM 927 O O . TRP A 1 122 ? 7.174 8.254 -10.446 1.00 88.31 122 TRP A O 1
ATOM 937 N N . ASP A 1 123 ? 5.789 6.609 -11.152 1.00 86.12 123 ASP A N 1
ATOM 938 C CA . ASP A 1 123 ? 5.853 6.885 -12.598 1.00 86.12 123 ASP A CA 1
ATOM 939 C C . ASP A 1 123 ? 7.294 6.847 -13.141 1.00 86.12 123 ASP A C 1
ATOM 941 O O . ASP A 1 123 ? 7.742 7.687 -13.919 1.00 86.12 123 ASP A O 1
ATOM 945 N N . ARG A 1 124 ? 8.078 5.879 -12.647 1.00 78.25 124 ARG A N 1
ATOM 946 C CA . ARG A 1 124 ? 9.478 5.666 -13.040 1.00 78.25 124 ARG A CA 1
ATOM 947 C C . ARG A 1 124 ? 9.714 4.221 -13.452 1.00 78.25 124 ARG A C 1
ATOM 949 O O . ARG A 1 124 ? 9.263 3.293 -12.786 1.00 78.25 124 ARG A O 1
ATOM 956 N N . TYR A 1 125 ? 10.460 4.048 -14.540 1.00 68.06 125 TYR A N 1
ATOM 957 C CA . TYR A 1 125 ? 10.689 2.753 -15.192 1.00 68.06 125 TYR A CA 1
ATOM 958 C C . TYR A 1 125 ? 12.134 2.252 -15.069 1.00 68.06 125 TYR A C 1
ATOM 960 O O . TYR A 1 125 ? 12.482 1.249 -15.693 1.00 68.06 125 TYR A O 1
ATOM 968 N N . ASP A 1 126 ? 12.967 2.935 -14.284 1.00 68.12 126 ASP A N 1
ATOM 969 C CA . ASP A 1 126 ? 14.372 2.590 -14.103 1.00 68.12 126 ASP A CA 1
ATOM 970 C C . ASP A 1 126 ? 14.557 1.298 -13.284 1.00 68.12 126 ASP A C 1
ATOM 972 O O . ASP A 1 126 ? 13.843 1.006 -12.320 1.00 68.12 126 ASP A O 1
ATOM 976 N N . ASP A 1 127 ? 15.545 0.492 -13.681 1.00 60.00 127 ASP A N 1
ATOM 977 C CA . ASP A 1 127 ? 15.873 -0.790 -13.039 1.00 60.00 127 ASP A CA 1
ATOM 978 C C . ASP A 1 127 ? 16.414 -0.626 -11.600 1.00 60.00 127 ASP A C 1
ATOM 980 O O . ASP A 1 127 ? 16.459 -1.581 -10.822 1.00 60.00 127 ASP A O 1
ATOM 984 N N . GLU A 1 128 ? 16.759 0.602 -11.208 1.00 66.44 128 GLU A N 1
ATOM 985 C CA . GLU A 1 128 ? 17.369 0.958 -9.921 1.00 66.44 128 GLU A CA 1
ATOM 986 C C . GLU A 1 128 ? 16.344 1.245 -8.806 1.00 66.44 128 GLU A C 1
ATOM 988 O O . GLU A 1 128 ? 16.697 1.322 -7.624 1.00 66.44 128 GLU A O 1
ATOM 993 N N . GLY A 1 129 ? 15.048 1.337 -9.135 1.00 68.88 129 GLY A N 1
ATOM 994 C CA . GLY A 1 129 ? 13.992 1.751 -8.203 1.00 68.88 129 GLY A CA 1
ATOM 995 C C . GLY A 1 129 ? 13.716 0.804 -7.026 1.00 68.88 129 GLY A C 1
ATOM 996 O O . GLY A 1 129 ? 12.976 1.145 -6.098 1.00 68.88 129 GLY A O 1
ATOM 997 N N . GLY A 1 130 ? 14.338 -0.377 -7.009 1.00 81.06 130 GLY A N 1
ATOM 998 C CA . GLY A 1 130 ? 14.115 -1.393 -5.986 1.00 81.06 130 GLY A CA 1
ATOM 999 C C . GLY A 1 130 ? 14.397 -0.936 -4.556 1.00 81.06 130 GLY A C 1
ATOM 1000 O O . GLY A 1 130 ? 13.599 -1.201 -3.660 1.00 81.06 130 GLY A O 1
ATOM 1001 N N . ARG A 1 131 ? 15.484 -0.189 -4.332 1.00 86.06 131 ARG A N 1
ATOM 1002 C CA . ARG A 1 131 ? 15.840 0.291 -2.986 1.00 86.06 131 ARG A CA 1
ATOM 1003 C C . ARG A 1 131 ? 14.847 1.330 -2.462 1.00 86.06 131 ARG A C 1
ATOM 1005 O O . ARG A 1 131 ? 14.562 1.353 -1.266 1.00 86.06 131 ARG A O 1
ATOM 1012 N N . THR A 1 132 ? 14.293 2.155 -3.348 1.00 88.62 132 THR A N 1
ATOM 1013 C CA . THR A 1 132 ? 13.263 3.142 -3.006 1.00 88.62 132 THR A CA 1
ATOM 1014 C C . THR A 1 132 ? 11.991 2.452 -2.533 1.00 88.62 132 THR A C 1
ATOM 1016 O O . THR A 1 132 ? 11.479 2.800 -1.467 1.00 88.62 132 THR A O 1
ATOM 1019 N N . VAL A 1 133 ? 11.519 1.439 -3.268 1.00 91.94 133 VAL A N 1
ATOM 1020 C CA . VAL A 1 133 ? 10.353 0.635 -2.872 1.00 91.94 133 VAL A CA 1
ATOM 1021 C C . VAL A 1 133 ? 10.592 -0.011 -1.508 1.00 91.94 133 VAL A C 1
ATOM 1023 O O . VAL A 1 133 ? 9.763 0.126 -0.612 1.00 91.94 133 VAL A O 1
ATOM 1026 N N . ASP A 1 134 ? 11.749 -0.643 -1.312 1.00 92.19 134 ASP A N 1
ATOM 1027 C CA . ASP A 1 134 ? 12.063 -1.371 -0.081 1.00 92.19 134 ASP A CA 1
ATOM 1028 C C . ASP A 1 134 ? 12.073 -0.448 1.154 1.00 92.19 134 ASP A C 1
ATOM 1030 O O . ASP A 1 134 ? 11.542 -0.812 2.207 1.00 92.19 134 ASP A O 1
ATOM 1034 N N . VAL A 1 135 ? 12.606 0.775 1.026 1.00 92.69 135 VAL A N 1
ATOM 1035 C CA . VAL A 1 135 ? 12.584 1.786 2.100 1.00 92.69 135 VAL A CA 1
ATOM 1036 C C . VAL A 1 135 ? 11.156 2.221 2.431 1.00 92.69 135 VAL A C 1
ATOM 1038 O O . VAL A 1 135 ? 10.817 2.343 3.610 1.00 92.69 135 VAL A O 1
ATOM 1041 N N . HIS A 1 136 ? 10.305 2.428 1.424 1.00 92.81 136 HIS A N 1
ATOM 1042 C CA . HIS A 1 136 ? 8.911 2.810 1.658 1.00 92.81 136 HIS A CA 1
ATOM 1043 C C . HIS A 1 136 ? 8.104 1.659 2.259 1.00 92.81 136 HIS A C 1
ATOM 1045 O O . HIS A 1 136 ? 7.348 1.895 3.196 1.00 92.81 136 HIS A O 1
ATOM 1051 N N . VAL A 1 137 ? 8.323 0.410 1.830 1.00 95.38 137 VAL A N 1
ATOM 1052 C CA . VAL A 1 137 ? 7.710 -0.766 2.471 1.00 95.38 137 VAL A CA 1
ATOM 1053 C C . VAL A 1 137 ? 8.145 -0.881 3.930 1.00 95.38 137 VAL A C 1
ATOM 1055 O O . VAL A 1 137 ? 7.319 -1.166 4.795 1.00 95.38 137 VAL A O 1
ATOM 1058 N N . LEU A 1 138 ? 9.427 -0.654 4.231 1.00 93.88 138 LEU A N 1
ATOM 1059 C CA . LEU A 1 138 ? 9.929 -0.685 5.603 1.00 93.88 138 LEU A CA 1
ATOM 1060 C C . LEU A 1 138 ? 9.240 0.369 6.482 1.00 93.88 138 LEU A C 1
ATOM 1062 O O . LEU A 1 138 ? 8.799 0.044 7.584 1.00 93.88 138 LEU A O 1
ATOM 1066 N N . ARG A 1 139 ? 9.138 1.618 6.008 1.00 94.06 139 ARG A N 1
ATOM 1067 C CA . ARG A 1 139 ? 8.471 2.705 6.744 1.00 94.06 139 ARG A CA 1
ATOM 1068 C C . ARG A 1 139 ? 6.978 2.444 6.906 1.00 94.06 139 ARG A C 1
ATOM 1070 O O . ARG A 1 139 ? 6.472 2.529 8.021 1.00 94.06 139 ARG A O 1
ATOM 1077 N N . LEU A 1 140 ? 6.312 2.029 5.832 1.00 94.12 140 LEU A N 1
ATOM 1078 C CA . LEU A 1 140 ? 4.902 1.660 5.841 1.00 94.12 140 LEU A CA 1
ATOM 1079 C C . LEU A 1 140 ? 4.631 0.546 6.860 1.00 94.12 140 LEU A C 1
ATOM 1081 O O . LEU A 1 140 ? 3.764 0.698 7.709 1.00 94.12 140 LEU A O 1
ATOM 1085 N N . ARG A 1 141 ? 5.425 -0.533 6.870 1.00 94.56 141 ARG A N 1
ATOM 1086 C CA . ARG A 1 141 ? 5.299 -1.606 7.874 1.00 94.56 141 ARG A CA 1
ATOM 1087 C C . ARG A 1 141 ? 5.479 -1.103 9.304 1.00 94.56 141 ARG A C 1
ATOM 1089 O O . ARG A 1 141 ? 4.727 -1.520 10.176 1.00 94.56 141 ARG A O 1
ATOM 1096 N N . ARG A 1 142 ? 6.441 -0.209 9.556 1.00 92.94 142 ARG A N 1
ATOM 1097 C CA . ARG A 1 142 ? 6.628 0.385 10.892 1.00 92.94 142 ARG A CA 1
ATOM 1098 C C . ARG A 1 142 ? 5.384 1.147 11.344 1.00 92.94 142 ARG A C 1
ATOM 1100 O O . ARG A 1 142 ? 4.976 0.983 12.485 1.00 92.94 142 ARG A O 1
ATOM 1107 N N . LYS A 1 143 ? 4.769 1.919 10.445 1.00 90.56 143 LYS A N 1
ATOM 1108 C CA . LYS A 1 143 ? 3.548 2.685 10.729 1.00 90.56 143 LYS A CA 1
ATOM 1109 C C . LYS A 1 143 ? 2.307 1.804 10.893 1.00 90.56 143 LYS A C 1
ATOM 1111 O O . LYS A 1 143 ? 1.455 2.105 11.713 1.00 90.56 143 LYS A O 1
ATOM 1116 N N . LEU A 1 144 ? 2.227 0.693 10.160 1.00 90.50 144 LEU A N 1
ATOM 1117 C CA . LEU A 1 144 ? 1.122 -0.267 10.265 1.00 90.50 144 LEU A CA 1
ATOM 1118 C C . LEU A 1 144 ? 1.154 -1.116 11.549 1.00 90.50 144 LEU A C 1
ATOM 1120 O O . LEU A 1 144 ? 0.151 -1.749 11.881 1.00 90.50 144 LEU A O 1
ATOM 1124 N N . GLY A 1 145 ? 2.288 -1.183 12.254 1.00 91.12 145 GLY A N 1
ATOM 1125 C CA . GLY A 1 145 ? 2.412 -1.924 13.510 1.00 91.12 145 GLY A CA 1
ATOM 1126 C C . GLY A 1 145 ? 1.986 -3.390 13.367 1.00 91.12 145 GLY A C 1
ATOM 1127 O O . GLY A 1 145 ? 2.537 -4.129 12.549 1.00 91.12 145 GLY A O 1
ATOM 1128 N N . ARG A 1 146 ? 0.969 -3.815 14.128 1.00 88.88 146 ARG A N 1
ATOM 1129 C CA . ARG A 1 146 ? 0.439 -5.193 14.081 1.00 88.88 146 ARG A CA 1
ATOM 1130 C C . ARG A 1 146 ? -0.098 -5.607 12.705 1.00 88.88 146 ARG A C 1
ATOM 1132 O O . ARG A 1 146 ? -0.060 -6.783 12.359 1.00 88.88 146 ARG A O 1
ATOM 1139 N N . HIS A 1 147 ? -0.502 -4.645 11.871 1.00 90.56 147 HIS A N 1
ATOM 1140 C CA . HIS A 1 147 ? -0.979 -4.890 10.504 1.00 90.56 147 HIS A CA 1
ATOM 1141 C C . HIS A 1 147 ? 0.144 -4.985 9.471 1.00 90.56 147 HIS A C 1
ATOM 1143 O O . HIS A 1 147 ? -0.127 -5.250 8.300 1.00 90.56 147 HIS A O 1
ATOM 1149 N N . ALA A 1 148 ? 1.411 -4.816 9.866 1.00 91.69 148 ALA A N 1
ATOM 1150 C CA . ALA A 1 148 ? 2.558 -4.923 8.963 1.00 91.69 148 ALA A CA 1
ATOM 1151 C C . ALA A 1 148 ? 2.600 -6.258 8.203 1.00 91.69 148 ALA A C 1
ATOM 1153 O O . ALA A 1 148 ? 3.052 -6.302 7.055 1.00 91.69 148 ALA A O 1
ATOM 1154 N N . GLY A 1 149 ? 2.094 -7.331 8.826 1.00 92.06 149 GLY A N 1
ATOM 1155 C CA . GLY A 1 149 ? 1.985 -8.665 8.232 1.00 92.06 149 GLY A CA 1
ATOM 1156 C C . GLY A 1 149 ? 1.078 -8.733 7.001 1.00 92.06 149 GLY A C 1
ATOM 1157 O O . GLY A 1 149 ? 1.209 -9.664 6.209 1.00 92.06 149 GLY A O 1
ATOM 1158 N N . ARG A 1 150 ? 0.219 -7.729 6.779 1.00 92.88 150 ARG A N 1
ATOM 1159 C CA . ARG A 1 150 ? -0.601 -7.633 5.565 1.00 92.88 150 ARG A CA 1
ATOM 1160 C C . ARG A 1 150 ? 0.227 -7.343 4.322 1.00 92.88 150 ARG A C 1
ATOM 1162 O O . ARG A 1 150 ? -0.185 -7.700 3.228 1.00 92.88 150 ARG A O 1
ATOM 1169 N N . ILE A 1 151 ? 1.399 -6.726 4.458 1.00 96.00 151 ILE A N 1
ATOM 1170 C CA . ILE A 1 151 ? 2.335 -6.562 3.344 1.00 96.00 151 ILE A CA 1
ATOM 1171 C C . ILE A 1 151 ? 3.336 -7.701 3.430 1.00 96.00 151 ILE A C 1
ATOM 1173 O O . ILE A 1 151 ? 4.221 -7.695 4.285 1.00 96.00 151 ILE A O 1
ATOM 1177 N N . VAL A 1 152 ? 3.242 -8.668 2.525 1.00 95.88 152 VAL A N 1
ATOM 1178 C CA . VAL A 1 152 ? 4.075 -9.875 2.530 1.00 95.88 152 VAL A CA 1
ATOM 1179 C C . VAL A 1 152 ? 5.186 -9.749 1.498 1.00 95.88 152 VAL A C 1
ATOM 1181 O O . VAL A 1 152 ? 4.945 -9.404 0.343 1.00 95.88 152 VAL A O 1
ATOM 1184 N N . THR A 1 153 ? 6.417 -10.057 1.908 1.00 95.69 153 THR A N 1
ATOM 1185 C CA . THR A 1 153 ? 7.554 -10.158 0.986 1.00 95.69 153 THR A CA 1
ATOM 1186 C C . THR A 1 153 ? 7.573 -11.539 0.350 1.00 95.69 153 THR A C 1
ATOM 1188 O O . THR A 1 153 ? 7.667 -12.550 1.043 1.00 95.69 153 THR A O 1
ATOM 1191 N N . VAL A 1 154 ? 7.544 -11.575 -0.977 1.00 95.25 154 VAL A N 1
ATOM 1192 C CA . VAL A 1 154 ? 7.788 -12.778 -1.769 1.00 95.25 154 VAL A CA 1
ATOM 1193 C C . VAL A 1 154 ? 9.254 -12.749 -2.182 1.00 95.25 154 VAL A C 1
ATOM 1195 O O . VAL A 1 154 ? 9.665 -11.902 -2.979 1.00 95.25 154 VAL A O 1
ATOM 1198 N N . ARG A 1 155 ? 10.058 -13.633 -1.576 1.00 89.06 155 ARG A N 1
ATOM 1199 C CA . ARG A 1 155 ? 11.517 -13.678 -1.774 1.00 89.06 155 ARG A CA 1
ATOM 1200 C C . ARG A 1 155 ? 11.852 -13.705 -3.266 1.00 89.06 155 ARG A C 1
ATOM 1202 O O . ARG A 1 155 ? 11.235 -14.451 -4.014 1.00 89.06 155 ARG A O 1
ATOM 1209 N N . ASN A 1 156 ? 12.815 -12.879 -3.670 1.00 89.06 156 ASN A N 1
ATOM 1210 C CA . ASN A 1 156 ? 13.285 -12.716 -5.053 1.00 89.06 156 ASN A CA 1
ATOM 1211 C C . ASN A 1 156 ? 12.239 -12.230 -6.076 1.00 89.06 156 ASN A C 1
ATOM 1213 O O . ASN A 1 156 ? 12.570 -12.119 -7.250 1.00 89.06 156 ASN A O 1
ATOM 1217 N N . VAL A 1 157 ? 11.015 -11.890 -5.654 1.00 92.44 157 VAL A N 1
ATOM 1218 C CA . VAL A 1 157 ? 9.957 -11.415 -6.561 1.00 92.44 157 VAL A CA 1
ATOM 1219 C C . VAL A 1 157 ? 9.530 -9.993 -6.211 1.00 92.44 157 VAL A C 1
ATOM 1221 O O . VAL A 1 157 ? 9.655 -9.093 -7.037 1.00 92.44 157 VAL A O 1
ATOM 1224 N N . GLY A 1 158 ? 9.071 -9.756 -4.980 1.00 94.25 158 GLY A N 1
ATOM 1225 C CA . GLY A 1 158 ? 8.578 -8.442 -4.569 1.00 94.25 158 GLY A CA 1
ATOM 1226 C C . GLY A 1 158 ? 7.599 -8.510 -3.406 1.00 94.25 158 GLY A C 1
ATOM 1227 O O . GLY A 1 158 ? 7.879 -9.158 -2.395 1.00 94.25 158 GLY A O 1
ATOM 1228 N N . TYR A 1 159 ? 6.463 -7.831 -3.537 1.00 96.94 159 TYR A N 1
ATOM 1229 C CA . TYR A 1 159 ? 5.517 -7.609 -2.445 1.00 96.94 159 TYR A CA 1
ATOM 1230 C C . TYR A 1 159 ? 4.084 -7.933 -2.860 1.00 96.94 159 TYR A C 1
ATOM 1232 O O . TYR A 1 159 ? 3.709 -7.771 -4.019 1.00 96.94 159 TYR A O 1
ATOM 1240 N N . LYS A 1 160 ? 3.278 -8.386 -1.901 1.00 95.00 160 LYS A N 1
ATOM 1241 C CA . LYS A 1 160 ? 1.833 -8.574 -2.067 1.00 95.00 160 LYS A CA 1
ATOM 1242 C C . LYS A 1 160 ? 1.082 -8.084 -0.841 1.00 95.00 160 LYS A C 1
ATOM 1244 O O . LYS A 1 160 ? 1.625 -8.130 0.264 1.00 95.00 160 LYS A O 1
ATOM 1249 N N . TYR A 1 161 ? -0.171 -7.689 -1.031 1.00 96.44 161 TYR A N 1
ATOM 1250 C CA . TYR A 1 161 ? -1.094 -7.466 0.075 1.00 96.44 161 TYR A CA 1
ATOM 1251 C C . TYR A 1 161 ? -1.848 -8.751 0.419 1.00 96.44 161 TYR A C 1
ATOM 1253 O O . TYR A 1 161 ? -2.281 -9.483 -0.471 1.00 96.44 161 TYR A O 1
ATOM 1261 N N . GLN A 1 162 ? -2.024 -9.025 1.705 1.00 92.94 162 GLN A N 1
ATOM 1262 C CA . GLN A 1 162 ? -2.811 -10.129 2.226 1.00 92.94 162 GLN A CA 1
ATOM 1263 C C . GLN A 1 162 ? -3.769 -9.590 3.299 1.00 92.94 162 GLN A C 1
ATOM 1265 O O . GLN A 1 162 ? -3.307 -9.141 4.347 1.00 92.94 162 GLN A O 1
ATOM 1270 N N . PRO A 1 163 ? -5.090 -9.600 3.051 1.00 86.75 163 PRO A N 1
ATOM 1271 C CA . PRO A 1 163 ? -6.067 -9.152 4.034 1.00 86.75 163 PRO A CA 1
ATOM 1272 C C . PRO A 1 163 ? -6.076 -10.103 5.234 1.00 86.75 163 PRO A C 1
ATOM 1274 O O . PRO A 1 163 ? -5.743 -11.287 5.095 1.00 86.75 163 PRO A O 1
ATOM 1277 N N . SER A 1 164 ? -6.467 -9.594 6.406 1.00 80.50 164 SER A N 1
ATOM 1278 C CA . SER A 1 164 ? -6.710 -10.445 7.570 1.00 80.50 164 SER A CA 1
ATOM 1279 C C . SER A 1 164 ? -7.783 -11.473 7.201 1.00 80.50 164 SER A C 1
ATOM 1281 O O . SER A 1 164 ? -8.846 -11.137 6.675 1.00 80.50 164 SER A O 1
ATOM 1283 N N . ARG A 1 165 ? -7.489 -12.763 7.399 1.00 64.50 165 ARG A N 1
ATOM 1284 C CA . ARG A 1 165 ? -8.516 -13.801 7.271 1.00 64.50 165 ARG A CA 1
ATOM 1285 C C . ARG A 1 165 ? -9.416 -13.664 8.494 1.00 64.50 165 ARG A C 1
ATOM 1287 O O . ARG A 1 165 ? -8.959 -13.989 9.583 1.00 64.50 165 ARG A O 1
ATOM 1294 N N . ARG A 1 166 ? -10.669 -13.226 8.315 1.00 51.22 166 ARG A N 1
ATOM 1295 C CA . ARG A 1 166 ? -11.722 -13.472 9.314 1.00 51.22 166 ARG A CA 1
ATOM 1296 C C . ARG A 1 166 ? -11.754 -14.985 9.558 1.00 51.22 166 ARG A C 1
ATOM 1298 O O . ARG A 1 166 ? -12.070 -15.732 8.632 1.00 51.22 166 ARG A O 1
ATOM 1305 N N . ARG A 1 167 ? -11.311 -15.421 10.736 1.00 38.50 167 ARG A N 1
ATOM 1306 C CA . ARG A 1 167 ? -11.584 -16.762 11.258 1.00 38.50 167 ARG A CA 1
ATOM 1307 C C . ARG A 1 167 ? -12.867 -16.724 12.066 1.00 38.50 167 ARG A C 1
ATOM 1309 O O . ARG A 1 167 ? -13.156 -15.645 12.627 1.00 38.50 167 ARG A O 1
#

Sequence (167 aa):
MSHQNVIDFVERRREQGNEPPDLGQGSVLGVLPVPETGAVLMIVGYLVPAAVAADAPEPPAAALQRRAAPGEEELVLDRAARVARADGEEIELTFREFELLDYLSSAPGRVYNRRQLMAAVWDRYDDEGGRTVDVHVLRLRRKLGRHAGRIVTVRNVGYKYQPSRRR

Radius of gyration: 22.78 Å; chains: 1; bounding box: 62×44×48 Å

Foldseek 3Di:
DDPVVVVVVVVVCVVVVNDDPCPDQKDFPDWADDPPPRDIDTDIDHDDPPVVVVVPPPPPVCVVPPPPPQDQADWDADPVVLWIDGSNHTFDDDQLLSQLVCVQVVDAPDFAAQQRSCCRRVVDRDPPRNVVLVVSLVVSLVRNPVLNVQWDADPPGHTHGHGDPPD